Protein AF-A0A257NFR7-F1 (afdb_monomer_lite)

Sequence (140 aa):
MRSLSFSGVLPKMAERMMQGGRGGMGGMMHANALPVGSDYPIFTVRVTKKVSDSPKLPPQLSKIDWHPISATANPNKPVPIGISEGPMAMLLNGRPYAYNDIQDFERIKLNTIQLMEIFHAHGGGGGHGKESAPATGEHS

Radius of gyration: 25.45 Å; chains: 1; bounding bo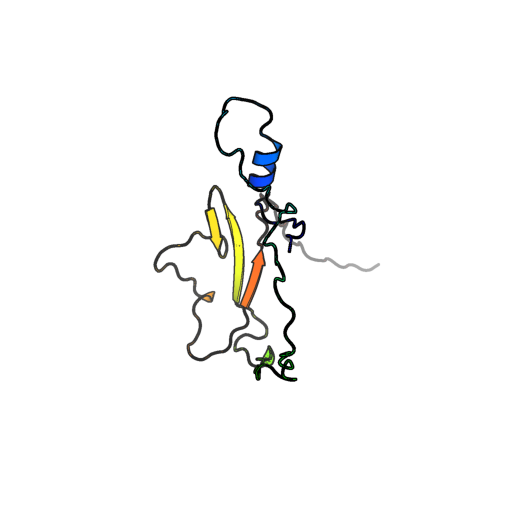x: 65×67×56 Å

Structure (mmCIF, N/CA/C/O backbone):
data_AF-A0A257NFR7-F1
#
_entry.id   AF-A0A257NFR7-F1
#
loop_
_atom_site.group_PDB
_atom_site.id
_atom_site.type_symbol
_atom_site.label_atom_id
_atom_site.label_alt_id
_atom_site.label_comp_id
_atom_site.label_asym_id
_atom_site.label_entity_id
_atom_site.label_seq_id
_atom_site.pdbx_PDB_ins_code
_atom_site.Cartn_x
_atom_site.Cartn_y
_atom_site.Cartn_z
_atom_site.occupancy
_atom_site.B_iso_or_equiv
_atom_site.auth_seq_id
_atom_site.auth_comp_id
_atom_site.auth_asym_id
_atom_site.auth_atom_id
_atom_site.pdbx_PDB_model_num
ATOM 1 N N . MET A 1 1 ? -2.597 9.563 24.289 1.00 87.19 1 MET A N 1
ATOM 2 C CA . MET A 1 1 ? -1.967 8.738 23.239 1.00 87.19 1 MET A CA 1
ATOM 3 C C . MET A 1 1 ? -0.750 9.476 22.712 1.00 87.19 1 MET A C 1
ATOM 5 O O . MET A 1 1 ? -0.816 10.694 22.568 1.00 87.19 1 MET A O 1
ATOM 9 N N . ARG A 1 2 ? 0.350 8.764 22.476 1.00 88.75 2 ARG A N 1
ATOM 10 C CA . ARG A 1 2 ? 1.613 9.316 21.971 1.00 88.75 2 ARG A CA 1
ATOM 11 C C . ARG A 1 2 ? 2.074 8.510 20.758 1.00 88.75 2 ARG A C 1
ATOM 13 O O . ARG A 1 2 ? 1.641 7.366 20.619 1.00 88.75 2 ARG A O 1
ATOM 20 N N . SER A 1 3 ? 2.876 9.112 19.887 1.00 85.06 3 SER A N 1
ATOM 21 C CA . SER A 1 3 ? 3.530 8.386 18.798 1.00 85.06 3 SER A CA 1
ATOM 22 C C . SER A 1 3 ? 4.574 7.413 19.355 1.00 85.06 3 SER A C 1
ATOM 24 O O . SER A 1 3 ? 5.005 7.521 20.501 1.00 85.06 3 SER A O 1
ATOM 26 N N . LEU A 1 4 ? 4.967 6.436 18.542 1.00 82.56 4 LEU A N 1
ATOM 27 C CA . LEU A 1 4 ? 6.148 5.619 18.804 1.00 82.56 4 LEU A CA 1
ATOM 28 C C . LEU A 1 4 ? 7.311 6.155 17.976 1.00 82.56 4 LEU A C 1
ATOM 30 O O . LEU A 1 4 ? 7.097 6.684 16.882 1.00 82.56 4 LEU A O 1
ATOM 34 N N . SER A 1 5 ? 8.532 5.981 18.479 1.00 78.00 5 SER A N 1
ATOM 35 C CA . SER A 1 5 ? 9.724 6.265 17.687 1.00 78.00 5 SER A CA 1
ATOM 36 C C . SER A 1 5 ? 9.748 5.374 16.444 1.00 78.00 5 SER A C 1
ATOM 38 O O . SER A 1 5 ? 9.508 4.169 16.541 1.00 78.00 5 SER A O 1
ATOM 40 N N . PHE A 1 6 ? 10.047 5.950 15.283 1.00 70.25 6 PHE A N 1
ATOM 41 C CA . PHE A 1 6 ? 10.070 5.232 14.009 1.00 70.25 6 PHE A CA 1
ATOM 42 C C . PHE A 1 6 ? 11.278 5.654 13.168 1.00 70.25 6 PHE A C 1
ATOM 44 O O . PHE A 1 6 ? 11.555 6.842 13.033 1.00 70.25 6 PHE A O 1
ATOM 51 N N . SER A 1 7 ? 11.994 4.687 12.594 1.00 66.88 7 SER A N 1
ATOM 52 C CA . SER A 1 7 ? 13.151 4.907 11.719 1.00 66.88 7 SER A CA 1
ATOM 53 C C . SER A 1 7 ? 12.849 4.454 10.285 1.00 66.88 7 SER A C 1
ATOM 55 O O . SER A 1 7 ? 12.103 3.501 10.078 1.00 66.88 7 SER A O 1
ATOM 57 N N . GLY A 1 8 ? 13.427 5.141 9.290 1.00 66.44 8 GLY A N 1
ATOM 58 C CA . GLY A 1 8 ? 13.269 4.802 7.864 1.00 66.44 8 GLY A CA 1
ATOM 59 C C . GLY A 1 8 ? 12.371 5.738 7.042 1.00 66.44 8 GLY A C 1
ATOM 60 O O . GLY A 1 8 ? 11.961 5.371 5.948 1.00 66.44 8 GLY A O 1
ATOM 61 N N . VAL A 1 9 ? 12.046 6.934 7.549 1.00 62.19 9 VAL A N 1
ATOM 62 C CA . VAL A 1 9 ? 11.181 7.914 6.851 1.00 62.19 9 VAL A CA 1
ATOM 63 C C . VAL A 1 9 ? 11.936 8.729 5.799 1.00 62.19 9 VAL A C 1
ATOM 65 O O . VAL A 1 9 ? 11.324 9.252 4.871 1.00 62.19 9 VAL A O 1
ATOM 68 N N . LEU A 1 10 ? 13.248 8.905 5.969 1.00 59.22 10 LEU A N 1
ATOM 69 C CA . LEU A 1 10 ? 14.017 9.828 5.149 1.00 59.22 10 LEU A CA 1
ATOM 70 C C . LEU A 1 10 ? 14.872 9.079 4.117 1.00 59.22 10 LEU A C 1
ATOM 72 O O . LEU A 1 10 ? 15.601 8.157 4.491 1.00 59.22 10 LEU A O 1
ATOM 76 N N . PRO A 1 11 ? 14.863 9.537 2.848 1.00 58.62 11 PRO A N 1
ATOM 77 C CA . PRO A 1 11 ? 15.965 9.328 1.920 1.00 58.62 11 PRO A CA 1
ATOM 78 C C . PRO A 1 11 ? 17.306 9.438 2.645 1.00 58.62 11 PRO A C 1
ATOM 80 O O . PRO A 1 11 ? 17.526 10.415 3.369 1.00 58.62 11 PRO A O 1
ATOM 83 N N . LYS A 1 12 ? 18.259 8.532 2.396 1.00 59.88 12 LYS A N 1
ATOM 84 C CA . LYS A 1 12 ? 19.628 8.661 2.950 1.00 59.88 12 LYS A CA 1
ATOM 85 C C . LYS A 1 12 ? 20.237 10.042 2.660 1.00 59.88 12 LYS A C 1
ATOM 87 O O . LYS A 1 12 ? 21.051 10.546 3.430 1.00 59.88 12 LYS A O 1
ATOM 92 N N . MET A 1 13 ? 19.833 10.673 1.554 1.00 56.66 13 MET A N 1
ATOM 93 C CA . MET A 1 13 ? 20.236 12.032 1.190 1.00 56.66 13 MET A CA 1
ATOM 94 C C . MET A 1 13 ? 19.680 13.097 2.153 1.00 56.66 13 MET A C 1
ATOM 96 O O . MET A 1 13 ? 20.421 13.992 2.560 1.00 56.66 13 MET A O 1
ATOM 100 N N . ALA A 1 14 ? 18.415 12.975 2.564 1.00 58.12 14 ALA A N 1
ATOM 101 C CA . ALA A 1 14 ? 17.785 13.864 3.537 1.00 58.12 14 ALA A CA 1
ATOM 102 C C . ALA A 1 14 ? 18.337 13.636 4.956 1.00 58.12 14 ALA A C 1
ATOM 104 O O . ALA A 1 14 ? 18.595 14.607 5.669 1.00 58.12 14 ALA A O 1
ATOM 105 N N . GLU A 1 15 ? 18.626 12.384 5.339 1.00 57.28 15 GLU A N 1
ATOM 106 C CA . GLU A 1 15 ? 19.334 12.080 6.594 1.00 57.28 15 GLU A CA 1
ATOM 107 C C . GLU A 1 15 ? 20.727 12.724 6.628 1.00 57.28 15 GLU A C 1
ATOM 109 O O . GLU A 1 15 ? 21.128 13.296 7.643 1.00 57.28 15 GLU A O 1
ATOM 114 N N . ARG A 1 16 ? 21.459 12.677 5.507 1.00 57.31 16 ARG A N 1
ATOM 115 C CA . ARG A 1 16 ? 22.809 13.246 5.401 1.00 57.31 16 ARG A CA 1
ATOM 116 C C . ARG A 1 16 ? 22.812 14.772 5.423 1.00 57.31 16 ARG A C 1
ATOM 118 O O . ARG A 1 16 ? 23.728 15.347 6.001 1.00 57.31 16 ARG A O 1
ATOM 125 N N . MET A 1 17 ? 21.809 15.434 4.843 1.00 57.12 17 MET A N 1
ATOM 126 C CA . MET A 1 17 ? 21.660 16.891 4.967 1.00 57.12 17 MET A CA 1
ATOM 127 C C . MET A 1 17 ? 21.287 17.311 6.394 1.00 57.12 17 MET A C 1
ATOM 129 O O . MET A 1 17 ? 21.867 18.264 6.909 1.00 57.12 17 MET A O 1
ATOM 133 N N . MET A 1 18 ? 20.395 16.570 7.063 1.00 57.16 18 MET A N 1
ATOM 134 C CA . MET A 1 18 ? 20.039 16.812 8.470 1.00 57.16 18 MET A CA 1
ATOM 135 C C . MET A 1 18 ? 21.234 16.614 9.419 1.00 57.16 18 MET A C 1
ATOM 137 O O . MET A 1 18 ? 21.412 17.392 10.352 1.00 57.16 18 MET A O 1
ATOM 141 N N . GLN A 1 19 ? 22.088 15.612 9.176 1.00 55.41 19 GLN A N 1
ATOM 142 C CA . GLN A 1 19 ? 23.293 15.364 9.985 1.00 55.41 19 GLN A CA 1
ATOM 143 C C . GLN A 1 19 ? 24.500 16.234 9.580 1.00 55.41 19 GLN A C 1
ATOM 145 O O . GLN A 1 19 ? 25.400 16.454 10.389 1.00 55.41 19 GLN A O 1
ATOM 150 N N . GLY A 1 20 ? 24.532 16.736 8.342 1.00 48.66 20 GLY A N 1
ATOM 151 C CA . GLY A 1 20 ? 25.639 17.513 7.774 1.00 48.66 20 GLY A CA 1
ATOM 152 C C . GLY A 1 20 ? 25.562 19.029 7.987 1.00 48.66 20 GLY A C 1
ATOM 153 O O . GLY A 1 20 ? 26.515 19.730 7.659 1.00 48.66 20 GLY A O 1
ATOM 154 N N . GLY A 1 21 ? 24.472 19.554 8.554 1.00 45.81 21 GLY A N 1
ATOM 155 C CA . GLY A 1 21 ? 24.214 20.991 8.732 1.00 45.81 21 GLY A CA 1
ATOM 156 C C . GLY A 1 21 ? 25.033 21.698 9.822 1.00 45.81 21 GLY A C 1
ATOM 157 O O . GLY A 1 21 ? 24.522 22.597 10.485 1.00 45.81 21 GLY A O 1
ATOM 158 N N . ARG A 1 22 ? 26.298 21.317 10.039 1.00 47.00 22 ARG A N 1
ATOM 159 C CA . ARG A 1 22 ? 27.177 21.919 11.060 1.00 47.00 22 ARG A CA 1
ATOM 160 C C . ARG A 1 22 ? 28.115 23.000 10.509 1.00 47.00 22 ARG A C 1
ATOM 162 O O . ARG A 1 22 ? 29.186 23.225 11.066 1.00 47.00 22 ARG A O 1
ATOM 169 N N . GLY A 1 23 ? 27.715 23.695 9.446 1.00 42.62 23 GLY A N 1
ATOM 170 C CA . GLY A 1 23 ? 28.490 24.813 8.915 1.00 42.62 23 GLY A CA 1
ATOM 171 C C . GLY A 1 23 ? 27.729 25.670 7.909 1.00 42.62 23 GLY A C 1
ATOM 172 O O . GLY A 1 23 ? 27.561 25.265 6.768 1.00 42.62 23 GLY A O 1
ATOM 173 N N . GLY A 1 24 ? 27.358 26.883 8.328 1.00 43.88 24 GLY A N 1
ATOM 174 C CA . GLY A 1 24 ? 27.168 28.018 7.420 1.00 43.88 24 GLY A CA 1
ATOM 175 C C . GLY A 1 24 ? 25.725 28.458 7.167 1.00 43.88 24 GLY A C 1
ATOM 176 O O . GLY A 1 24 ? 25.036 27.887 6.339 1.00 43.88 24 GLY A O 1
ATOM 177 N N . MET A 1 25 ? 25.346 29.557 7.830 1.00 47.19 25 MET A N 1
ATOM 178 C CA . MET A 1 25 ? 24.334 30.546 7.415 1.00 47.19 25 MET A CA 1
ATOM 179 C C . MET A 1 25 ? 22.921 30.048 7.064 1.00 47.19 25 MET A C 1
ATOM 181 O O . MET A 1 25 ? 22.611 29.735 5.922 1.00 47.19 25 MET A O 1
ATOM 185 N N . GLY A 1 26 ? 22.010 30.145 8.036 1.00 37.94 26 GLY A N 1
ATOM 186 C CA . GLY A 1 26 ? 20.574 30.008 7.784 1.00 37.94 26 GLY A CA 1
ATOM 187 C C . GLY A 1 26 ? 19.742 29.968 9.058 1.00 37.94 26 GLY A C 1
ATOM 188 O O . GLY A 1 26 ? 18.981 29.032 9.272 1.00 37.94 26 GLY A O 1
ATOM 189 N N . GLY A 1 27 ? 19.931 30.944 9.951 1.00 48.78 27 GLY A N 1
ATOM 190 C CA . GLY A 1 27 ? 19.023 31.119 11.080 1.00 48.78 27 GLY A CA 1
ATOM 191 C C . GLY A 1 27 ? 17.594 31.395 10.599 1.00 48.78 27 GLY A C 1
ATOM 192 O O . GLY A 1 27 ? 17.393 32.005 9.552 1.00 48.78 27 GLY A O 1
ATOM 193 N N . MET A 1 28 ? 16.623 31.017 11.433 1.00 43.91 28 MET A N 1
ATOM 194 C CA . MET A 1 28 ? 15.249 31.543 11.442 1.00 43.91 28 MET A CA 1
ATOM 195 C C . MET A 1 28 ? 14.131 30.816 10.672 1.00 43.91 28 MET A C 1
ATOM 197 O O . MET A 1 28 ? 13.117 31.446 10.385 1.00 43.91 28 MET A O 1
ATOM 201 N N . MET A 1 29 ? 14.203 29.503 10.425 1.00 44.19 29 MET A N 1
ATOM 202 C CA . MET A 1 29 ? 13.024 28.756 9.946 1.00 44.19 29 MET A CA 1
ATOM 203 C C . MET A 1 29 ? 12.803 27.455 10.734 1.00 44.19 29 MET A C 1
ATOM 205 O O . MET A 1 29 ? 13.593 26.524 10.658 1.00 44.19 29 MET A O 1
ATOM 209 N N . HIS A 1 30 ? 11.674 27.412 11.453 1.00 44.06 30 HIS A N 1
ATOM 210 C CA . HIS A 1 30 ? 11.033 26.239 12.071 1.00 44.06 30 HIS A CA 1
ATOM 211 C C . HIS A 1 30 ? 11.611 25.663 13.379 1.00 44.06 30 HIS A C 1
ATOM 213 O O . HIS A 1 30 ? 12.030 24.513 13.453 1.00 44.06 30 HIS A O 1
ATOM 219 N N . ALA A 1 31 ? 11.421 26.391 14.483 1.00 48.25 31 ALA A N 1
ATOM 220 C CA . ALA A 1 31 ? 11.503 25.844 15.848 1.00 48.25 31 ALA A CA 1
ATOM 221 C C . ALA A 1 31 ? 10.299 24.950 16.256 1.00 48.25 31 ALA A C 1
ATOM 223 O O . ALA A 1 31 ? 10.129 24.653 17.431 1.00 48.25 31 ALA A O 1
ATOM 224 N N . ASN A 1 32 ? 9.458 24.520 15.305 1.00 49.88 32 ASN A N 1
ATOM 225 C CA . ASN A 1 32 ? 8.303 23.639 15.543 1.00 49.88 32 ASN A CA 1
ATOM 226 C C . ASN A 1 32 ? 8.231 22.484 14.525 1.00 49.88 32 ASN A C 1
ATOM 228 O O . ASN A 1 32 ? 7.145 22.057 14.137 1.00 49.88 32 ASN A O 1
ATOM 232 N N . ALA A 1 33 ? 9.373 21.992 14.044 1.00 63.19 33 ALA A N 1
ATOM 233 C CA . ALA A 1 33 ? 9.400 20.730 13.316 1.00 63.19 33 ALA A CA 1
ATOM 234 C C . ALA A 1 33 ? 9.522 19.597 14.342 1.00 63.19 33 ALA A C 1
ATOM 236 O O . ALA A 1 33 ? 10.567 19.446 14.972 1.00 63.19 33 ALA A O 1
ATOM 237 N N . LEU A 1 34 ? 8.449 18.825 14.543 1.00 67.06 34 LEU A N 1
ATOM 238 C CA . LEU A 1 34 ? 8.546 17.543 15.242 1.00 67.06 34 LEU A CA 1
ATOM 239 C C . LEU A 1 34 ? 9.635 16.723 14.536 1.00 67.06 34 LEU A C 1
ATOM 241 O O . LEU A 1 34 ? 9.505 16.508 13.326 1.00 67.06 34 LEU A O 1
ATOM 245 N N . PRO A 1 35 ? 10.716 16.318 15.229 1.00 68.38 35 PRO A N 1
ATOM 246 C CA . PRO A 1 35 ? 11.763 15.544 14.589 1.00 68.38 35 PRO A CA 1
ATOM 247 C C . PRO A 1 35 ? 11.154 14.293 13.960 1.00 68.38 35 PRO A C 1
ATOM 249 O O . PRO A 1 35 ? 10.360 13.582 14.580 1.00 68.38 35 PRO A O 1
ATOM 252 N N . VAL A 1 36 ? 11.493 14.048 12.698 1.00 67.81 36 VAL A N 1
ATOM 253 C CA . VAL A 1 36 ? 10.979 12.893 11.966 1.00 67.81 36 VAL A CA 1
ATOM 254 C C . VAL A 1 36 ? 11.324 11.626 12.751 1.00 67.81 36 VAL A C 1
ATOM 256 O O . VAL A 1 36 ? 12.488 11.387 13.062 1.00 67.81 36 VAL A O 1
ATOM 259 N N . GLY A 1 37 ? 10.303 10.841 13.100 1.00 71.62 37 GLY A N 1
ATOM 260 C CA . GLY A 1 37 ? 10.481 9.609 13.865 1.00 71.62 37 GLY A CA 1
ATOM 261 C C . GLY A 1 37 ? 10.558 9.759 15.387 1.00 71.62 37 GLY A C 1
ATOM 262 O O . GLY A 1 37 ? 10.855 8.767 16.048 1.00 71.62 37 GLY A O 1
ATOM 263 N N . SER A 1 38 ? 10.307 10.939 15.968 1.00 77.31 38 SER A N 1
ATOM 264 C CA . SER A 1 38 ? 10.318 11.116 17.429 1.00 77.31 38 SER A CA 1
ATOM 265 C C . SER A 1 38 ? 8.998 10.740 18.114 1.00 77.31 38 SER A C 1
ATOM 267 O O . SER A 1 38 ? 7.929 10.715 17.500 1.00 77.31 38 SER A O 1
ATOM 269 N N . ASP A 1 39 ? 9.065 10.520 19.430 1.00 83.62 39 ASP A N 1
ATOM 270 C CA . ASP A 1 39 ? 7.894 10.475 20.313 1.00 83.62 39 ASP A CA 1
ATOM 271 C C . ASP A 1 39 ? 7.309 11.887 20.510 1.00 83.62 39 ASP A C 1
ATOM 273 O O . ASP A 1 39 ? 8.024 12.840 20.827 1.00 83.62 39 ASP A O 1
ATOM 277 N N . TYR A 1 40 ? 6.000 12.027 20.328 1.00 85.44 40 TYR A N 1
ATOM 278 C CA . TYR A 1 40 ? 5.245 13.256 20.543 1.00 85.44 40 TYR A CA 1
ATOM 279 C C . TYR A 1 40 ? 3.780 12.949 20.900 1.00 85.44 40 TYR A C 1
ATOM 281 O O . TYR A 1 40 ? 3.236 11.902 20.535 1.00 85.44 40 TYR A O 1
ATOM 289 N N . PRO A 1 41 ? 3.098 13.830 21.657 1.00 87.69 41 PRO A N 1
ATOM 290 C CA . PRO A 1 41 ? 1.694 13.624 22.000 1.00 87.69 41 PRO A CA 1
ATOM 291 C C . PRO A 1 41 ? 0.803 13.688 20.750 1.00 87.69 41 PRO A C 1
ATOM 293 O O . PRO A 1 41 ? 0.903 14.629 19.971 1.00 87.69 41 PRO A O 1
ATOM 296 N N . ILE A 1 42 ? -0.104 12.716 20.596 1.00 89.19 42 ILE A N 1
ATOM 297 C CA . ILE A 1 42 ? -1.115 12.706 19.523 1.00 89.19 42 ILE A CA 1
ATOM 298 C C . ILE A 1 42 ? -2.400 13.366 20.030 1.00 89.19 42 ILE A C 1
ATOM 300 O O . ILE A 1 42 ? -2.888 14.327 19.450 1.00 89.19 42 ILE A O 1
ATOM 304 N N . PHE A 1 43 ? -2.944 12.870 21.147 1.00 91.81 43 PHE A N 1
ATOM 305 C CA . PHE A 1 43 ? -4.103 13.476 21.807 1.00 91.81 43 PHE A CA 1
ATOM 306 C C . PHE A 1 43 ? -4.216 13.065 23.276 1.00 91.81 43 PHE A C 1
ATOM 308 O O . PHE A 1 43 ? -3.666 12.043 23.709 1.00 91.81 43 PHE A O 1
ATOM 315 N N . THR A 1 44 ? -4.997 13.839 24.030 1.00 93.62 44 THR A N 1
ATOM 316 C CA . THR A 1 44 ? -5.336 13.580 25.434 1.00 93.62 44 THR A CA 1
ATOM 317 C C . THR A 1 44 ? -6.828 13.306 25.558 1.00 93.62 44 THR A C 1
ATOM 319 O O . THR A 1 44 ? -7.641 14.069 25.046 1.00 93.62 44 THR A O 1
ATOM 322 N N . VAL A 1 45 ? -7.192 12.243 26.277 1.00 93.62 45 VAL A N 1
ATOM 323 C CA . VAL A 1 45 ? -8.588 11.965 26.641 1.00 93.62 45 VAL A CA 1
ATOM 324 C C . VAL A 1 45 ? -8.827 12.464 28.055 1.00 93.62 45 VAL A C 1
ATOM 326 O O . VAL A 1 45 ? -8.096 12.095 28.971 1.00 93.62 45 VAL A O 1
ATOM 329 N N . ARG A 1 46 ? -9.864 13.283 28.238 1.00 94.88 46 ARG A N 1
ATOM 330 C CA . ARG A 1 46 ? -10.378 13.654 29.559 1.00 94.88 46 ARG A CA 1
ATOM 331 C C . ARG A 1 46 ? -11.708 12.948 29.775 1.00 94.88 46 ARG A C 1
ATOM 333 O O . ARG A 1 46 ? -12.685 13.255 29.100 1.00 94.88 46 ARG A O 1
ATOM 340 N N . VAL A 1 47 ? -11.744 12.004 30.708 1.00 90.69 47 VAL A N 1
ATOM 341 C CA . VAL A 1 47 ? -12.983 11.319 31.092 1.00 90.69 47 VAL A CA 1
ATOM 342 C C . VAL A 1 47 ? -13.705 12.189 32.117 1.00 90.69 47 VAL A C 1
ATOM 344 O O . VAL A 1 47 ? -13.224 12.360 33.232 1.00 90.69 47 VAL A O 1
ATOM 347 N N . THR A 1 48 ? -14.837 12.777 31.731 1.00 93.75 48 THR A N 1
ATOM 348 C CA . THR A 1 48 ? -15.584 13.745 32.558 1.00 93.75 48 THR A CA 1
ATOM 349 C C . THR A 1 48 ? -16.776 13.134 33.290 1.00 93.75 48 THR A C 1
ATOM 351 O O . THR A 1 48 ? -17.291 13.733 34.231 1.00 93.75 48 THR A O 1
ATOM 354 N N . LYS A 1 49 ? -17.234 11.947 32.874 1.00 92.00 49 LYS A N 1
ATOM 355 C CA . LYS A 1 49 ? -18.396 11.267 33.452 1.00 92.00 49 LYS A CA 1
ATOM 356 C C . LYS A 1 49 ? -18.297 9.757 33.251 1.00 92.00 49 LYS A C 1
ATOM 358 O O . LYS A 1 49 ? -17.906 9.298 32.181 1.00 92.00 49 LYS A O 1
ATOM 363 N N . LYS A 1 50 ? -18.699 8.989 34.267 1.00 87.56 50 LYS A N 1
ATOM 364 C CA . LYS A 1 50 ? -18.907 7.540 34.161 1.00 87.56 50 LYS A CA 1
ATOM 365 C C . LYS A 1 50 ? -20.307 7.269 33.608 1.00 87.56 50 LYS A C 1
ATOM 367 O O . LYS A 1 50 ? -21.282 7.816 34.119 1.00 87.56 50 LYS A O 1
ATOM 372 N N . VAL A 1 51 ? -20.403 6.418 32.594 1.00 88.75 51 VAL A N 1
ATOM 373 C CA . VAL A 1 51 ? -21.672 5.940 32.026 1.00 88.75 51 VAL A CA 1
ATOM 374 C C . VAL A 1 51 ? -21.714 4.412 32.089 1.00 88.75 51 VAL A C 1
ATOM 376 O O . VAL A 1 51 ? -20.666 3.772 32.152 1.00 88.75 51 VAL A O 1
ATOM 379 N N . SER A 1 52 ? -22.913 3.834 32.159 1.00 86.75 52 SER A N 1
ATOM 380 C CA . SER A 1 52 ? -23.122 2.379 32.241 1.00 86.75 52 SER A CA 1
ATOM 381 C C . SER A 1 52 ? -23.273 1.709 30.878 1.00 86.75 52 SER A C 1
ATOM 383 O O . SER A 1 52 ? -23.277 0.484 30.804 1.00 86.75 52 SER A O 1
ATOM 385 N N . ASP A 1 53 ? -23.430 2.500 29.818 1.00 82.56 53 ASP A N 1
ATOM 386 C CA . ASP A 1 53 ? -23.518 1.988 28.460 1.00 82.56 53 ASP A CA 1
ATOM 387 C C . ASP A 1 53 ? -22.130 1.529 27.999 1.00 82.56 53 ASP A C 1
ATOM 389 O O . ASP A 1 53 ? -21.170 2.301 27.993 1.00 82.56 53 ASP A O 1
ATOM 393 N N . SER A 1 54 ? -22.022 0.241 27.689 1.00 83.31 54 SER A N 1
ATOM 394 C CA . SER A 1 54 ? -20.806 -0.395 27.193 1.00 83.31 54 SER A CA 1
ATOM 395 C C . SER A 1 54 ? -21.216 -1.324 26.054 1.00 83.31 54 SER A C 1
ATOM 397 O O . SER A 1 54 ? -21.469 -2.516 26.286 1.00 83.31 54 SER A O 1
ATOM 399 N N . PRO A 1 55 ? -21.381 -0.783 24.833 1.00 88.38 55 PRO A N 1
ATOM 400 C CA . PRO A 1 55 ? -21.752 -1.590 23.686 1.00 88.38 55 PRO A CA 1
ATOM 401 C C . PRO A 1 55 ? -20.689 -2.666 23.474 1.00 88.38 55 PRO A C 1
ATOM 403 O O . PRO A 1 55 ? -19.490 -2.391 23.400 1.00 88.38 55 PRO A O 1
ATOM 406 N N . LYS A 1 56 ? -21.133 -3.922 23.407 1.00 92.31 56 LYS A N 1
ATOM 407 C CA . LYS A 1 56 ? -20.234 -5.048 23.160 1.00 92.31 56 LYS A CA 1
ATOM 408 C C . LYS A 1 56 ? -19.725 -4.970 21.725 1.00 92.31 56 LYS A C 1
ATOM 410 O O . LYS A 1 56 ? -20.519 -4.815 20.799 1.00 92.31 56 LYS A O 1
ATOM 415 N N . LEU A 1 57 ? -18.414 -5.126 21.547 1.00 94.12 57 LEU A N 1
ATOM 416 C CA . LEU A 1 57 ? -17.841 -5.311 20.218 1.00 94.12 57 LEU A CA 1
ATOM 417 C C . LEU A 1 57 ? -18.424 -6.590 19.603 1.00 94.12 57 LEU A C 1
ATOM 419 O O . LEU A 1 57 ? -18.434 -7.629 20.274 1.00 94.12 57 LEU A O 1
ATOM 423 N N . PRO A 1 58 ? -18.929 -6.535 18.360 1.00 95.25 58 PRO A N 1
ATOM 424 C CA . PRO A 1 58 ? -19.429 -7.726 17.701 1.00 95.25 58 PRO A CA 1
ATOM 425 C C . PRO A 1 58 ? -18.270 -8.709 17.472 1.00 95.25 58 PRO A C 1
ATOM 427 O O . PRO A 1 58 ? -17.134 -8.286 17.248 1.00 95.25 58 PRO A O 1
ATOM 430 N N . PRO A 1 59 ? -18.541 -10.024 17.480 1.00 94.94 59 PRO A N 1
ATOM 431 C CA . PRO A 1 59 ? -17.511 -11.035 17.239 1.00 94.94 59 PRO A CA 1
ATOM 432 C C . PRO A 1 59 ? -16.955 -10.991 15.805 1.00 94.94 59 PRO A C 1
ATOM 434 O O . PRO A 1 59 ? -15.883 -11.530 15.548 1.00 94.94 59 PRO A O 1
ATOM 437 N N . GLN A 1 60 ? -17.667 -10.349 14.874 1.00 96.19 60 GLN A N 1
ATOM 438 C CA . GLN A 1 60 ? -17.262 -10.169 13.485 1.00 96.19 60 GLN A CA 1
ATOM 439 C C . GLN A 1 60 ? -17.639 -8.760 13.013 1.00 96.19 60 GLN A C 1
ATOM 441 O O . GLN A 1 60 ? -18.790 -8.349 13.149 1.00 96.19 60 GLN A O 1
ATOM 446 N N . LEU A 1 61 ? -16.672 -8.028 12.448 1.00 95.81 61 LEU A N 1
ATOM 447 C CA . LEU A 1 61 ? -16.887 -6.678 11.906 1.00 95.81 61 LEU A CA 1
ATOM 448 C C . LEU A 1 61 ? -17.420 -6.709 10.467 1.00 95.81 61 LEU A C 1
ATOM 450 O O . LEU A 1 61 ? -18.289 -5.922 10.106 1.00 95.81 61 LEU A O 1
ATOM 454 N N . SER A 1 62 ? -16.887 -7.611 9.644 1.00 95.69 62 SER A N 1
ATOM 455 C CA . SER A 1 62 ? -17.258 -7.783 8.239 1.00 95.69 62 SER A CA 1
ATOM 456 C C . SER A 1 62 ? -16.806 -9.154 7.722 1.00 95.69 62 SER A C 1
ATOM 458 O O . SER A 1 62 ? -16.117 -9.908 8.417 1.00 95.69 62 SER A O 1
ATOM 460 N N . LYS A 1 63 ? -17.208 -9.501 6.497 1.00 96.44 63 LYS A N 1
ATOM 461 C CA . LYS A 1 63 ? -16.625 -10.609 5.731 1.00 96.44 63 LYS A CA 1
ATOM 462 C C . LYS A 1 63 ? -15.561 -10.035 4.792 1.00 96.44 63 LYS A C 1
ATOM 464 O O . LYS A 1 63 ? -15.843 -9.069 4.089 1.00 96.44 63 LYS A O 1
ATOM 469 N N . ILE A 1 64 ? -14.365 -10.623 4.785 1.00 95.75 64 ILE A N 1
ATOM 470 C CA . ILE A 1 64 ? -13.283 -10.272 3.856 1.00 95.75 64 ILE A CA 1
ATOM 471 C C . ILE A 1 64 ? -13.074 -11.458 2.919 1.00 95.75 64 ILE A C 1
ATOM 473 O O . ILE A 1 64 ? -12.752 -12.556 3.376 1.00 95.75 64 ILE A O 1
ATOM 477 N N . ASP A 1 65 ? -13.258 -11.232 1.621 1.00 93.12 65 ASP A N 1
ATOM 478 C CA . ASP A 1 65 ? -13.000 -12.229 0.586 1.00 93.12 65 ASP A CA 1
ATOM 479 C C . ASP A 1 65 ? -11.558 -12.076 0.086 1.00 93.12 65 ASP A C 1
ATOM 481 O O . ASP A 1 65 ? -11.247 -11.225 -0.745 1.00 93.12 65 ASP A O 1
ATOM 485 N N . TRP A 1 66 ? -10.654 -12.883 0.640 1.00 94.25 66 TRP A N 1
ATOM 486 C CA . TRP A 1 66 ? -9.247 -12.886 0.248 1.00 94.25 66 TRP A CA 1
ATOM 487 C C . TRP A 1 66 ? -9.054 -13.550 -1.117 1.00 94.25 66 TRP A C 1
ATOM 489 O O . TRP A 1 66 ? -9.560 -14.645 -1.365 1.00 94.25 66 TRP A O 1
ATOM 499 N N . HIS A 1 67 ? -8.265 -12.921 -1.986 1.00 94.75 67 HIS A N 1
ATOM 500 C CA . HIS A 1 67 ? -7.876 -13.504 -3.266 1.00 94.75 67 HIS A CA 1
ATOM 501 C C . HIS A 1 67 ? -6.547 -14.262 -3.122 1.00 94.75 67 HIS A C 1
ATOM 503 O O . HIS A 1 67 ? -5.540 -13.643 -2.771 1.00 94.75 67 HIS A O 1
ATOM 509 N N . PRO A 1 68 ? -6.505 -15.585 -3.374 1.00 95.38 68 PRO A N 1
ATOM 510 C CA . PRO A 1 68 ? -5.256 -16.334 -3.326 1.00 95.38 68 PRO A CA 1
ATOM 511 C C . PRO A 1 68 ? -4.372 -15.983 -4.528 1.00 95.38 68 PRO A C 1
ATOM 513 O O . PRO A 1 68 ? -4.871 -15.628 -5.596 1.00 95.38 68 PRO A O 1
ATOM 516 N N . ILE A 1 69 ? -3.055 -16.164 -4.391 1.00 96.12 69 ILE A N 1
ATOM 517 C CA . ILE A 1 69 ? -2.093 -15.930 -5.485 1.00 96.12 69 ILE A CA 1
ATOM 518 C C . ILE A 1 69 ? -2.467 -16.737 -6.736 1.00 96.12 69 ILE A C 1
ATOM 520 O O . ILE A 1 69 ? -2.384 -16.223 -7.848 1.00 96.12 69 ILE A O 1
ATOM 524 N N . SER A 1 70 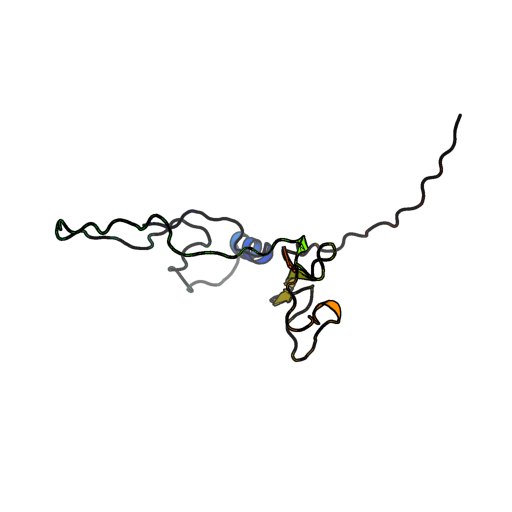? -2.958 -17.966 -6.568 1.00 95.31 70 SER A N 1
ATOM 525 C CA . SER A 1 70 ? -3.403 -18.829 -7.669 1.00 95.31 70 SER A CA 1
ATOM 526 C C . SER A 1 70 ? -4.585 -18.277 -8.477 1.00 95.31 70 SER A C 1
ATOM 528 O O . SER A 1 70 ? -4.793 -18.727 -9.599 1.00 95.31 70 SER A O 1
ATOM 530 N N . ALA A 1 71 ? -5.347 -17.317 -7.942 1.00 95.81 71 ALA A N 1
ATOM 531 C CA . ALA A 1 71 ? -6.439 -16.650 -8.655 1.00 95.81 71 ALA A CA 1
ATOM 532 C C . ALA A 1 71 ? -5.970 -15.437 -9.478 1.00 95.81 71 ALA A C 1
ATOM 534 O O . ALA A 1 71 ? -6.759 -14.852 -10.220 1.00 95.81 71 ALA A O 1
ATOM 535 N N . THR A 1 72 ? -4.705 -15.034 -9.340 1.00 97.00 72 THR A N 1
ATOM 536 C CA . THR A 1 72 ? -4.132 -13.934 -10.121 1.00 97.00 72 THR A CA 1
ATOM 537 C C . THR A 1 72 ? -3.855 -14.392 -11.555 1.00 97.00 72 THR A C 1
ATOM 539 O O . THR A 1 72 ? -3.573 -15.561 -11.810 1.00 97.00 72 THR A O 1
ATOM 542 N N . ALA A 1 73 ? -3.910 -13.475 -12.518 1.00 96.56 73 ALA A N 1
ATOM 543 C CA . ALA A 1 73 ? -3.592 -13.764 -13.917 1.00 96.56 73 ALA A CA 1
ATOM 544 C C . ALA A 1 73 ? -2.078 -13.920 -14.170 1.00 96.56 73 ALA A C 1
ATOM 546 O O . ALA A 1 73 ? -1.668 -14.341 -15.251 1.00 96.56 73 ALA A O 1
ATOM 547 N N . ASN A 1 74 ? -1.248 -13.563 -13.190 1.00 95.62 74 ASN A N 1
ATOM 548 C CA . ASN A 1 74 ? 0.207 -13.518 -13.269 1.00 95.62 74 ASN A CA 1
ATOM 549 C C . ASN A 1 74 ? 0.880 -14.096 -11.997 1.00 95.62 74 ASN A C 1
ATOM 551 O O . ASN A 1 74 ? 1.769 -13.459 -11.429 1.00 95.62 74 ASN A O 1
ATOM 555 N N . PRO A 1 75 ? 0.525 -15.322 -11.558 1.00 96.00 75 PRO A N 1
ATOM 556 C CA . PRO A 1 75 ? 0.899 -15.848 -10.238 1.00 96.00 75 PRO A CA 1
ATOM 557 C C . PRO A 1 75 ? 2.409 -16.005 -10.041 1.00 96.00 75 PRO A C 1
ATOM 559 O O . PRO A 1 75 ? 2.898 -15.923 -8.921 1.00 96.00 75 PRO A O 1
ATOM 562 N N . ASN A 1 76 ? 3.147 -16.199 -11.137 1.00 96.25 76 ASN A N 1
ATOM 563 C CA . ASN A 1 76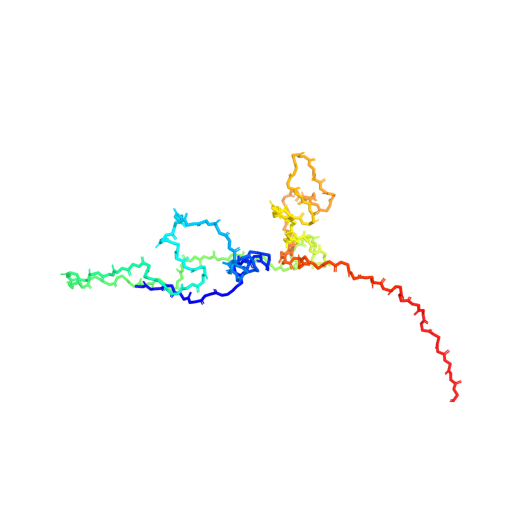 ? 4.597 -16.399 -11.133 1.00 96.25 76 ASN A CA 1
ATOM 564 C C . ASN A 1 76 ? 5.366 -15.191 -11.689 1.00 96.25 76 ASN A C 1
ATOM 566 O O . ASN A 1 76 ? 6.581 -15.257 -11.850 1.00 96.25 76 ASN A O 1
ATOM 570 N N . LYS A 1 77 ? 4.663 -14.114 -12.059 1.00 95.25 77 LYS A N 1
ATOM 571 C CA . LYS A 1 77 ? 5.266 -12.921 -12.661 1.00 95.25 77 LYS A CA 1
ATOM 572 C C . LYS A 1 77 ? 4.561 -11.659 -12.153 1.00 95.25 77 LYS A C 1
ATOM 574 O O . LYS A 1 77 ? 3.777 -11.068 -12.903 1.00 95.25 77 LYS A O 1
ATOM 579 N N . PRO A 1 78 ? 4.806 -11.265 -10.891 1.00 95.69 78 PRO A N 1
ATOM 580 C CA . PRO A 1 78 ? 4.267 -10.032 -10.335 1.00 95.69 78 PRO A CA 1
ATOM 581 C C . PRO A 1 78 ? 4.573 -8.825 -11.223 1.00 95.69 78 PRO A C 1
ATOM 583 O O . PRO A 1 78 ? 5.621 -8.767 -11.867 1.00 95.69 78 PRO A O 1
ATOM 586 N N . VAL A 1 79 ? 3.669 -7.849 -11.240 1.00 96.50 79 VAL A N 1
ATOM 587 C CA . VAL A 1 79 ? 3.944 -6.537 -11.836 1.00 96.50 79 VAL A CA 1
ATOM 588 C C . VAL A 1 79 ? 4.807 -5.752 -10.845 1.00 96.50 79 VAL A C 1
ATOM 590 O O . VAL A 1 79 ? 4.335 -5.494 -9.733 1.00 96.50 79 VAL A O 1
ATOM 593 N N . PRO A 1 80 ? 6.054 -5.392 -11.193 1.00 94.50 80 PRO A N 1
ATOM 594 C CA . PRO A 1 80 ? 6.935 -4.693 -10.273 1.00 94.50 80 PRO A CA 1
ATOM 595 C C . PRO A 1 80 ? 6.575 -3.206 -10.181 1.00 94.50 80 PRO A C 1
ATOM 597 O O . PRO A 1 80 ? 6.331 -2.532 -11.184 1.00 94.50 80 PRO A O 1
ATOM 600 N N . ILE A 1 81 ? 6.597 -2.688 -8.958 1.00 93.69 81 ILE A N 1
ATOM 601 C CA . ILE A 1 81 ? 6.508 -1.268 -8.630 1.00 93.69 81 ILE A CA 1
ATOM 602 C C . ILE A 1 81 ? 7.688 -0.955 -7.707 1.00 93.69 81 ILE A C 1
ATOM 604 O O . ILE A 1 81 ? 7.594 -1.006 -6.479 1.00 93.69 81 ILE A O 1
ATOM 608 N N . GLY A 1 82 ? 8.830 -0.668 -8.327 1.00 92.94 82 GLY A N 1
ATOM 609 C CA . GLY A 1 82 ? 10.040 -0.240 -7.638 1.00 92.94 82 GLY A CA 1
ATOM 610 C C . GLY A 1 82 ? 9.967 1.244 -7.301 1.00 92.94 82 GLY A C 1
ATOM 611 O O . GLY A 1 82 ? 9.932 2.080 -8.199 1.00 92.94 82 GLY A O 1
ATOM 612 N N . ILE A 1 83 ? 9.969 1.586 -6.019 1.00 91.38 83 ILE A N 1
ATOM 613 C CA . ILE A 1 83 ? 10.012 2.969 -5.538 1.00 91.38 83 ILE A CA 1
ATOM 614 C C . ILE A 1 83 ? 11.477 3.345 -5.322 1.00 91.38 83 ILE A C 1
ATOM 616 O O . ILE A 1 83 ? 12.139 2.736 -4.482 1.00 91.38 83 ILE A O 1
ATOM 620 N N . SER A 1 84 ? 11.984 4.331 -6.057 1.00 89.25 84 SER A N 1
ATOM 621 C CA . SER A 1 84 ? 13.352 4.840 -5.907 1.00 89.25 84 SER A CA 1
ATOM 622 C C . SER A 1 84 ? 13.397 6.363 -5.839 1.00 89.25 84 SER A C 1
ATOM 624 O O . SER A 1 84 ? 12.389 7.054 -5.985 1.00 89.25 84 SER A O 1
ATOM 626 N N . GLU A 1 85 ? 14.586 6.895 -5.579 1.00 85.50 85 GLU A N 1
ATOM 627 C CA . GLU A 1 85 ? 14.828 8.323 -5.403 1.00 85.50 85 GLU A CA 1
ATOM 628 C C . GLU A 1 85 ? 15.921 8.779 -6.372 1.00 85.50 85 GLU A C 1
ATOM 630 O O . GLU A 1 85 ? 16.987 8.167 -6.466 1.00 85.50 85 GLU A O 1
ATOM 635 N N . GLY A 1 86 ? 15.647 9.864 -7.092 1.00 80.12 86 GLY A N 1
ATOM 636 C CA . GLY A 1 86 ? 16.613 10.624 -7.877 1.00 80.12 86 GLY A CA 1
ATOM 637 C C . GLY A 1 86 ? 16.789 12.036 -7.308 1.00 80.12 86 GLY A C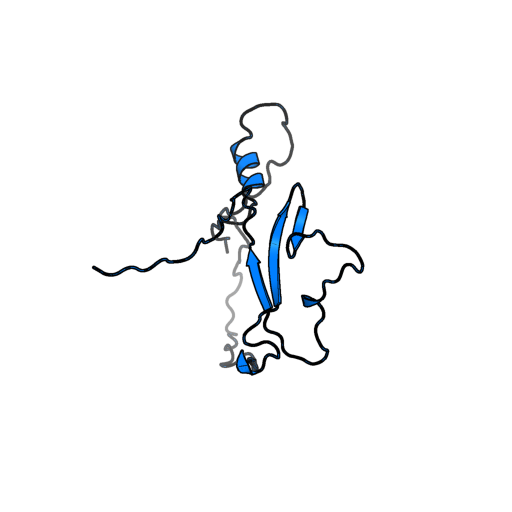 1
ATOM 638 O O . GLY A 1 86 ? 16.121 12.400 -6.336 1.00 80.12 86 GLY A O 1
ATOM 639 N N . PRO A 1 87 ? 17.669 12.866 -7.897 1.00 82.00 87 PRO A N 1
ATOM 640 C CA . PRO A 1 87 ? 17.842 14.253 -7.477 1.00 82.00 87 PRO A CA 1
ATOM 641 C C . PRO A 1 87 ? 16.497 14.993 -7.443 1.00 82.00 87 PRO A C 1
ATOM 643 O O . PRO A 1 87 ? 15.907 15.259 -8.486 1.00 82.00 87 PRO A O 1
ATOM 646 N N . MET A 1 88 ? 16.011 15.302 -6.235 1.00 80.25 88 MET A N 1
ATOM 647 C CA . MET A 1 88 ? 14.733 15.988 -5.990 1.00 80.25 88 MET A CA 1
ATOM 648 C C . MET A 1 88 ? 13.490 15.298 -6.588 1.00 80.25 88 MET A C 1
ATOM 650 O O . MET A 1 88 ? 12.479 15.958 -6.819 1.00 80.25 88 MET A O 1
ATOM 654 N N . ALA A 1 89 ? 13.535 13.986 -6.833 1.00 81.69 89 ALA A N 1
ATOM 655 C CA . ALA A 1 89 ? 12.431 13.260 -7.457 1.00 81.69 89 ALA A CA 1
ATOM 656 C C . ALA A 1 89 ? 12.203 11.892 -6.805 1.00 81.69 89 ALA A C 1
ATOM 658 O O . ALA A 1 89 ? 13.142 11.120 -6.621 1.00 81.69 89 ALA A O 1
ATOM 659 N N . MET A 1 90 ? 10.942 11.570 -6.515 1.00 86.88 90 MET A N 1
ATOM 660 C CA . MET A 1 90 ? 10.510 10.191 -6.287 1.00 86.88 90 MET A CA 1
ATOM 661 C C . MET A 1 90 ? 10.228 9.550 -7.646 1.00 86.88 90 MET A C 1
ATOM 663 O O . MET A 1 90 ? 9.561 10.148 -8.492 1.00 86.88 90 MET A O 1
ATOM 667 N N . LEU A 1 91 ? 10.744 8.347 -7.852 1.00 91.31 91 LEU A N 1
ATOM 668 C CA . LEU A 1 91 ? 10.675 7.618 -9.109 1.00 91.31 91 LEU A CA 1
ATOM 669 C C . LEU A 1 91 ? 9.902 6.315 -8.905 1.00 91.31 91 LEU A C 1
ATOM 671 O O . LEU A 1 91 ? 10.055 5.645 -7.882 1.00 91.31 91 LEU A O 1
ATOM 675 N N . LEU A 1 92 ? 9.110 5.937 -9.906 1.00 91.69 92 LEU A N 1
ATOM 676 C CA . LEU A 1 92 ? 8.494 4.617 -10.003 1.00 91.69 92 LEU A CA 1
ATOM 677 C C . LEU A 1 92 ? 9.156 3.871 -11.152 1.00 91.69 92 LEU A C 1
ATOM 679 O O . LEU A 1 92 ? 9.289 4.401 -12.253 1.00 91.69 92 LEU A O 1
ATOM 683 N N . ASN A 1 93 ? 9.638 2.662 -10.878 1.00 92.00 93 ASN A N 1
ATOM 684 C CA . ASN A 1 93 ? 10.401 1.852 -11.823 1.00 92.00 93 ASN A CA 1
ATOM 685 C C . ASN A 1 93 ? 11.573 2.636 -12.460 1.00 92.00 93 ASN A C 1
ATOM 687 O O . ASN A 1 93 ? 11.895 2.465 -13.633 1.00 92.00 93 ASN A O 1
ATOM 691 N N . GLY A 1 94 ? 12.202 3.527 -11.679 1.00 90.56 94 GLY A N 1
ATOM 692 C CA . GLY A 1 94 ? 13.327 4.366 -12.112 1.00 90.56 94 GLY A CA 1
ATOM 693 C C . GLY A 1 94 ? 12.956 5.575 -12.978 1.00 90.56 94 GLY A C 1
ATOM 694 O O . GLY A 1 94 ? 13.856 6.251 -13.473 1.00 90.56 94 GLY A O 1
ATOM 695 N N . ARG A 1 95 ? 11.665 5.875 -13.161 1.00 91.12 95 ARG A N 1
ATOM 696 C CA . ARG A 1 95 ? 11.183 6.973 -14.008 1.00 91.12 95 ARG A CA 1
ATOM 697 C C . ARG A 1 95 ? 10.362 7.987 -13.204 1.00 91.12 95 ARG A C 1
ATOM 699 O O . ARG A 1 95 ? 9.642 7.594 -12.283 1.00 91.12 95 ARG A O 1
ATOM 706 N N . PRO A 1 96 ? 10.446 9.290 -13.527 1.00 90.00 96 PRO A N 1
ATOM 707 C CA . PRO A 1 96 ? 9.485 10.262 -13.026 1.00 90.00 96 PRO A CA 1
ATOM 708 C C . PRO A 1 96 ? 8.123 10.030 -13.689 1.00 90.00 96 PRO A C 1
ATOM 710 O O . PRO A 1 96 ? 8.037 9.464 -14.778 1.00 90.00 96 PRO A O 1
ATOM 713 N N . TYR A 1 97 ? 7.057 10.512 -13.055 1.00 88.69 97 TYR A N 1
ATOM 714 C CA . TYR A 1 97 ? 5.743 10.532 -13.690 1.00 88.69 97 TYR A CA 1
ATOM 715 C C . TYR A 1 97 ? 5.774 11.366 -14.980 1.00 88.69 97 TYR A C 1
ATOM 717 O O . TYR A 1 97 ? 6.236 12.509 -14.975 1.00 88.69 97 TYR A O 1
ATOM 725 N N . ALA A 1 98 ? 5.220 10.816 -16.059 1.00 89.50 98 ALA A N 1
ATOM 726 C CA . ALA A 1 98 ? 4.975 11.522 -17.307 1.00 89.50 98 ALA A CA 1
ATOM 727 C C . ALA A 1 98 ? 3.597 11.142 -17.861 1.00 89.50 98 ALA A C 1
ATOM 729 O O . ALA A 1 98 ? 3.145 10.000 -17.766 1.00 89.50 98 ALA A O 1
ATOM 730 N N . TYR A 1 99 ? 2.904 12.126 -18.430 1.00 93.19 99 TYR A N 1
ATOM 731 C CA . TYR A 1 99 ? 1.571 11.918 -18.983 1.00 93.19 99 TYR A CA 1
ATOM 732 C C . TYR A 1 99 ? 1.631 10.973 -20.193 1.00 93.19 99 TYR A C 1
ATOM 734 O O . TYR A 1 99 ? 2.417 11.200 -21.109 1.00 93.19 99 TYR A O 1
ATOM 742 N N . ASN A 1 100 ? 0.790 9.933 -20.203 1.00 90.94 100 ASN A N 1
ATOM 743 C CA . ASN A 1 100 ? 0.724 8.896 -21.246 1.00 90.94 100 ASN A CA 1
ATOM 744 C C . ASN A 1 100 ? 2.028 8.105 -21.504 1.00 90.94 100 ASN A C 1
ATOM 746 O O . ASN A 1 100 ? 2.141 7.445 -22.535 1.00 90.94 100 ASN A O 1
ATOM 750 N N . ASP A 1 101 ? 2.980 8.102 -20.570 1.00 90.12 101 ASP A N 1
ATOM 751 C CA . ASP A 1 101 ? 4.223 7.319 -20.650 1.00 90.12 101 ASP A CA 1
ATOM 752 C C . ASP A 1 101 ? 4.064 5.947 -19.970 1.00 90.12 101 ASP A C 1
ATOM 754 O O . ASP A 1 101 ? 4.678 5.658 -18.946 1.00 90.12 101 ASP A O 1
ATOM 758 N N . ILE A 1 102 ? 3.162 5.122 -20.508 1.00 91.06 102 ILE A N 1
ATOM 759 C CA . ILE A 1 102 ? 2.804 3.813 -19.937 1.00 91.06 102 ILE A CA 1
ATOM 760 C C . ILE A 1 102 ? 3.724 2.734 -20.505 1.00 91.06 102 ILE A C 1
ATOM 762 O O . ILE A 1 102 ? 3.785 2.553 -21.725 1.00 91.06 102 ILE A O 1
ATOM 766 N N . GLN A 1 103 ? 4.377 1.968 -19.633 1.00 90.44 103 GLN A N 1
ATOM 767 C CA . GLN A 1 103 ? 5.195 0.827 -20.042 1.00 90.44 103 GLN A CA 1
ATOM 768 C C . GLN A 1 103 ? 4.327 -0.392 -20.384 1.00 90.44 103 GLN A C 1
ATOM 770 O O . GLN A 1 103 ? 3.236 -0.580 -19.848 1.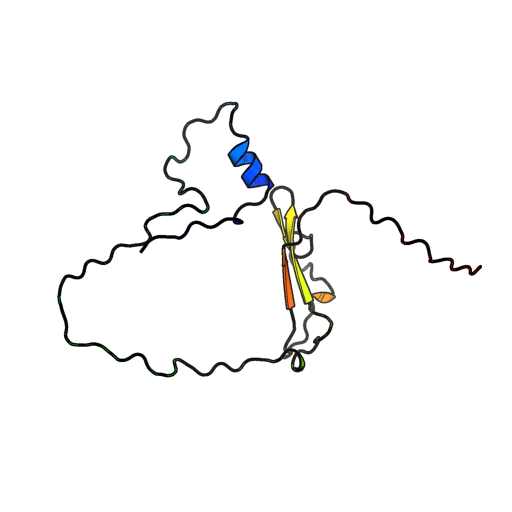00 90.44 103 GLN A O 1
ATOM 775 N N . ASP A 1 104 ? 4.819 -1.285 -21.242 1.00 91.50 104 ASP A N 1
ATOM 776 C CA . ASP A 1 104 ? 4.038 -2.457 -21.665 1.00 91.50 104 ASP A CA 1
ATOM 777 C C . ASP A 1 104 ? 3.657 -3.380 -20.502 1.00 91.50 104 ASP A C 1
ATOM 779 O O . ASP A 1 104 ? 2.555 -3.927 -20.478 1.00 91.50 104 ASP A O 1
ATOM 783 N N . PHE A 1 105 ? 4.533 -3.511 -19.503 1.00 89.81 105 PHE A N 1
ATOM 784 C CA . PHE A 1 105 ? 4.263 -4.310 -18.306 1.00 89.81 105 PHE A CA 1
ATOM 785 C C . PHE A 1 105 ? 3.252 -3.655 -17.346 1.00 89.81 105 PHE A C 1
ATOM 787 O O . PHE A 1 105 ? 2.749 -4.328 -16.450 1.00 89.81 105 PHE A O 1
ATOM 794 N N . GLU A 1 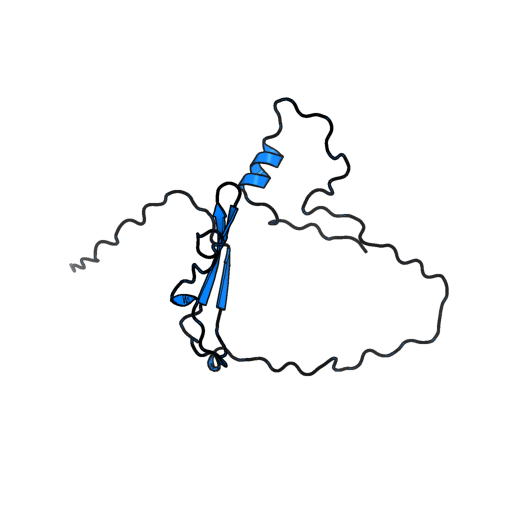106 ? 2.928 -2.373 -17.538 1.00 90.31 106 GLU A N 1
ATOM 795 C CA . GLU A 1 106 ? 1.917 -1.635 -16.765 1.00 90.31 106 GLU A CA 1
ATOM 796 C C . GLU A 1 106 ? 0.517 -1.760 -17.388 1.00 90.31 106 GLU A C 1
ATOM 798 O O . GLU A 1 106 ? -0.482 -1.341 -16.799 1.00 90.31 106 GLU A O 1
ATOM 803 N N . ARG A 1 107 ? 0.404 -2.368 -18.577 1.00 93.19 107 ARG A N 1
ATOM 804 C CA . ARG A 1 107 ? -0.881 -2.605 -19.242 1.00 93.19 107 ARG A CA 1
ATOM 805 C C . ARG A 1 107 ? -1.568 -3.831 -18.650 1.00 93.19 107 ARG A C 1
ATOM 807 O O . ARG A 1 107 ? -1.245 -4.972 -18.974 1.00 93.19 107 ARG A O 1
ATOM 814 N N . ILE A 1 108 ? -2.575 -3.585 -17.821 1.00 94.56 108 ILE A N 1
ATOM 815 C CA . ILE A 1 108 ? -3.352 -4.633 -17.156 1.00 94.56 108 ILE A CA 1
ATOM 816 C C . ILE A 1 108 ? -4.665 -4.900 -17.893 1.00 94.56 108 ILE A C 1
ATOM 818 O O . ILE A 1 108 ? -5.396 -3.979 -18.257 1.00 94.56 108 ILE A O 1
ATOM 822 N N . LYS A 1 109 ? -4.993 -6.182 -18.090 1.00 94.19 109 LYS A N 1
ATOM 823 C CA . LYS A 1 109 ? -6.282 -6.592 -18.662 1.00 94.19 109 LYS A CA 1
ATOM 824 C C . LYS A 1 109 ? -7.421 -6.252 -17.700 1.00 94.19 109 LYS A C 1
ATOM 826 O O . LYS A 1 109 ? -7.352 -6.566 -16.512 1.00 94.19 109 LYS A O 1
ATOM 831 N N . LEU A 1 110 ? -8.496 -5.676 -18.229 1.00 96.31 110 LEU A N 1
ATOM 832 C CA . LEU A 1 110 ? -9.706 -5.394 -17.457 1.00 96.31 110 LEU A CA 1
ATOM 833 C C . LEU A 1 110 ? -10.270 -6.680 -16.822 1.00 96.31 110 LEU A C 1
ATOM 835 O O . LEU A 1 110 ? -10.184 -7.751 -17.420 1.00 96.31 110 LEU A O 1
ATOM 839 N N . ASN A 1 111 ? -10.873 -6.555 -15.635 1.00 96.00 111 ASN A N 1
ATOM 840 C CA . ASN A 1 111 ? -11.521 -7.652 -14.902 1.00 96.00 111 ASN A CA 1
ATOM 841 C C . ASN A 1 111 ? -10.589 -8.831 -14.586 1.00 96.00 111 ASN A C 1
ATOM 843 O O . ASN A 1 111 ? -10.997 -9.990 -14.631 1.00 96.00 111 ASN A O 1
ATOM 847 N N . THR A 1 112 ? -9.332 -8.539 -14.259 1.00 96.25 112 THR A N 1
ATOM 848 C CA . THR A 1 112 ? -8.374 -9.548 -13.806 1.00 96.25 112 THR A CA 1
ATOM 849 C C . THR A 1 112 ? -7.853 -9.212 -12.417 1.00 96.25 112 THR A C 1
ATOM 851 O O . THR A 1 112 ? -7.712 -8.046 -12.055 1.00 96.25 112 THR A O 1
ATOM 854 N N . ILE A 1 113 ? -7.548 -10.249 -11.642 1.00 96.94 113 ILE A N 1
ATOM 855 C CA . ILE A 1 113 ? -6.796 -10.116 -10.397 1.00 96.94 113 ILE A CA 1
ATOM 856 C C . ILE A 1 113 ? -5.315 -10.164 -10.778 1.00 96.94 113 ILE A C 1
ATOM 858 O O . ILE A 1 113 ? -4.903 -11.066 -11.504 1.00 96.94 113 ILE A O 1
ATOM 862 N N . GLN A 1 114 ? -4.516 -9.208 -10.311 1.00 96.81 114 GLN A N 1
ATOM 863 C CA . GLN A 1 114 ? -3.079 -9.161 -10.581 1.00 96.81 114 GLN A CA 1
ATOM 864 C C . GLN A 1 114 ? -2.287 -9.259 -9.286 1.00 96.81 114 GLN A C 1
ATOM 866 O O . GLN A 1 114 ? -2.635 -8.635 -8.285 1.00 96.81 114 GLN A O 1
ATOM 871 N N . LEU A 1 115 ? -1.192 -10.004 -9.333 1.00 97.00 115 LEU A N 1
ATOM 872 C CA . LEU A 1 115 ? -0.136 -9.950 -8.342 1.00 97.00 115 LEU A CA 1
ATOM 873 C C . LEU A 1 115 ? 0.769 -8.754 -8.658 1.00 97.00 115 LEU A C 1
ATOM 875 O O . LEU A 1 115 ? 1.295 -8.647 -9.767 1.00 97.00 115 LEU A O 1
ATOM 879 N N . MET A 1 116 ? 0.946 -7.860 -7.690 1.00 96.75 116 MET A N 1
ATOM 880 C CA . MET A 1 116 ? 1.850 -6.713 -7.782 1.00 96.75 116 MET A CA 1
ATOM 881 C C . MET A 1 116 ? 2.903 -6.817 -6.686 1.00 96.75 116 MET A C 1
ATOM 883 O O . MET A 1 116 ? 2.585 -7.179 -5.553 1.00 96.75 116 MET A O 1
ATOM 887 N N . GLU A 1 117 ? 4.143 -6.484 -7.020 1.00 95.44 117 GLU A N 1
ATOM 888 C CA . GLU A 1 117 ? 5.253 -6.446 -6.074 1.00 95.44 117 GLU A CA 1
ATOM 889 C C . GLU A 1 117 ? 5.697 -4.997 -5.886 1.00 95.44 117 GLU A C 1
ATOM 891 O O . GLU A 1 117 ? 6.247 -4.386 -6.799 1.00 95.44 117 GLU A O 1
ATOM 896 N N . ILE A 1 118 ? 5.442 -4.438 -4.702 1.00 95.19 118 ILE A N 1
ATOM 897 C CA . ILE A 1 118 ? 5.862 -3.082 -4.337 1.00 95.19 118 ILE A CA 1
ATOM 898 C C . ILE A 1 118 ? 7.106 -3.197 -3.465 1.00 95.19 118 ILE A C 1
ATOM 900 O O . ILE A 1 118 ? 7.059 -3.810 -2.398 1.00 95.19 118 ILE A O 1
ATOM 904 N N . PHE A 1 119 ? 8.209 -2.591 -3.895 1.00 91.69 119 PHE A N 1
ATOM 905 C CA . PHE A 1 119 ? 9.478 -2.650 -3.174 1.00 91.69 119 PHE A CA 1
ATOM 906 C C . PHE A 1 119 ? 10.223 -1.321 -3.247 1.00 91.69 119 PHE A C 1
ATOM 908 O O . PHE A 1 119 ? 10.074 -0.551 -4.193 1.00 91.69 119 PHE A O 1
ATOM 915 N N . HIS A 1 120 ? 11.052 -1.046 -2.243 1.00 89.19 120 HIS A N 1
ATOM 916 C CA . HIS A 1 120 ? 11.954 0.097 -2.283 1.00 89.19 120 HIS A CA 1
ATOM 917 C C . HIS A 1 120 ? 13.215 -0.292 -3.063 1.00 89.19 120 HIS A C 1
ATOM 919 O O . HIS A 1 120 ? 14.054 -1.058 -2.586 1.00 89.19 120 HIS A O 1
ATOM 925 N N . ALA A 1 121 ? 13.336 0.213 -4.287 1.00 84.56 121 ALA A N 1
ATOM 926 C CA . ALA A 1 121 ? 14.504 0.023 -5.127 1.00 84.56 121 ALA A CA 1
ATOM 927 C C . ALA A 1 121 ? 15.615 0.940 -4.604 1.00 84.56 121 ALA A C 1
ATOM 929 O O . ALA A 1 121 ? 15.671 2.122 -4.946 1.00 84.56 121 ALA A O 1
ATOM 930 N N . HIS A 1 122 ? 16.469 0.409 -3.722 1.00 68.19 122 HIS A N 1
ATOM 931 C CA . HIS A 1 122 ? 17.590 1.155 -3.156 1.00 68.19 122 HIS A CA 1
ATOM 932 C C . HIS A 1 122 ? 18.380 1.850 -4.274 1.00 68.19 122 HIS A C 1
ATOM 934 O O . HIS A 1 122 ? 18.982 1.187 -5.118 1.00 68.19 122 HIS A O 1
ATOM 940 N N . GLY A 1 123 ? 18.384 3.186 -4.265 1.00 52.91 123 GLY A N 1
ATOM 941 C CA . GLY A 1 123 ? 19.217 4.007 -5.140 1.00 52.91 123 GLY A CA 1
ATOM 942 C C . GLY A 1 123 ? 20.693 3.767 -4.829 1.00 52.91 123 GLY A C 1
ATOM 943 O O . GLY A 1 123 ? 21.285 4.447 -3.994 1.00 52.91 123 GLY A O 1
ATOM 944 N N . GLY A 1 124 ? 21.272 2.742 -5.449 1.00 39.84 124 GLY A N 1
ATOM 945 C CA . GLY A 1 124 ? 22.679 2.386 -5.349 1.00 39.84 124 GLY A CA 1
ATOM 946 C C . GLY A 1 124 ? 23.412 2.844 -6.599 1.00 39.84 124 GLY A C 1
ATOM 947 O O . GLY A 1 124 ? 23.185 2.315 -7.683 1.00 39.84 124 GLY A O 1
ATOM 948 N N . GLY A 1 125 ? 24.291 3.834 -6.446 1.00 38.47 125 GLY A N 1
ATOM 949 C CA . GLY A 1 125 ? 25.243 4.203 -7.485 1.00 38.47 125 GLY A CA 1
ATOM 950 C C . GLY A 1 125 ? 26.092 3.008 -7.927 1.00 38.47 125 GLY A C 1
ATOM 951 O O . GLY A 1 125 ? 26.442 2.159 -7.114 1.00 38.47 125 GLY A O 1
ATOM 952 N N . GLY A 1 126 ? 26.399 2.985 -9.226 1.00 39.03 126 GLY A N 1
ATOM 953 C CA . GLY A 1 126 ? 27.465 2.228 -9.888 1.00 39.03 126 GLY A CA 1
ATOM 954 C C . GLY A 1 126 ? 27.980 0.968 -9.188 1.00 39.03 126 GLY A C 1
ATOM 955 O O . GLY A 1 126 ? 28.930 1.026 -8.415 1.00 39.03 126 GLY A O 1
ATOM 956 N N . GLY A 1 127 ? 27.442 -0.187 -9.571 1.00 30.92 127 GLY A N 1
ATOM 957 C CA . GLY A 1 127 ? 28.044 -1.489 -9.308 1.00 30.92 127 GLY A CA 1
ATOM 958 C C . GLY A 1 127 ? 28.009 -2.315 -10.584 1.00 30.92 127 GLY A C 1
ATOM 959 O O . GLY A 1 127 ? 26.957 -2.813 -10.965 1.00 30.92 127 GLY A O 1
ATOM 960 N N . HIS A 1 128 ? 29.153 -2.420 -11.260 1.00 37.31 128 HIS A N 1
ATOM 961 C CA . HIS A 1 128 ? 29.364 -3.321 -12.389 1.00 37.31 128 HIS A CA 1
ATOM 962 C C . HIS A 1 128 ? 28.987 -4.753 -11.985 1.00 37.31 128 HIS A C 1
ATOM 964 O O . HIS A 1 128 ? 29.726 -5.406 -11.246 1.00 37.31 128 HIS A O 1
ATOM 970 N N . GLY A 1 129 ? 27.864 -5.257 -12.496 1.00 31.67 129 GLY A N 1
ATOM 971 C CA . GLY A 1 129 ? 27.620 -6.690 -12.562 1.00 31.67 129 GLY A CA 1
ATOM 972 C C . GLY A 1 129 ? 28.590 -7.276 -13.577 1.00 31.67 129 GLY A C 1
ATOM 973 O O . GLY A 1 129 ? 28.324 -7.241 -14.775 1.00 31.67 129 GLY A O 1
ATOM 974 N N . LYS A 1 130 ? 29.747 -7.747 -13.098 1.00 35.62 130 LYS A N 1
ATOM 975 C CA . LYS A 1 130 ? 30.625 -8.611 -13.881 1.00 35.62 130 LYS A CA 1
ATOM 976 C C . LYS A 1 130 ? 29.811 -9.812 -14.353 1.00 35.62 130 LYS A C 1
ATOM 978 O O . LYS A 1 130 ? 29.307 -10.594 -13.551 1.00 35.62 130 LYS A O 1
ATOM 983 N N . GLU A 1 131 ? 29.699 -9.874 -15.668 1.00 33.22 131 GLU A N 1
ATOM 984 C CA . GLU A 1 131 ? 29.567 -11.052 -16.508 1.00 33.22 131 GLU A CA 1
ATOM 985 C C . GLU A 1 131 ? 30.017 -12.336 -15.792 1.00 33.22 131 GLU A C 1
ATOM 987 O O . GLU A 1 131 ? 31.170 -12.484 -15.377 1.00 33.22 131 GLU A O 1
ATOM 992 N N . SER A 1 132 ? 29.072 -13.256 -15.611 1.00 37.81 132 SER A N 1
ATOM 993 C CA . SER A 1 132 ? 29.352 -14.623 -15.194 1.00 37.81 132 SER A CA 1
ATOM 994 C C . SER A 1 132 ? 29.960 -15.363 -16.384 1.00 37.81 132 SER A C 1
ATOM 996 O O . SER A 1 132 ? 29.260 -15.754 -17.313 1.00 37.81 132 SER A O 1
ATOM 998 N N . ALA A 1 133 ? 31.281 -15.534 -16.365 1.00 33.91 133 ALA A N 1
ATOM 999 C CA . ALA A 1 133 ? 31.972 -16.463 -17.252 1.00 33.91 133 ALA A CA 1
ATOM 1000 C C . ALA A 1 133 ? 31.782 -17.915 -16.750 1.00 33.91 133 ALA A C 1
ATOM 1002 O O . ALA A 1 133 ? 31.623 -18.130 -15.543 1.00 33.91 133 ALA A O 1
ATOM 1003 N N . PRO A 1 134 ? 31.749 -18.905 -17.659 1.00 36.81 134 PRO A N 1
ATOM 1004 C CA . PRO A 1 134 ? 31.146 -20.212 -17.423 1.00 36.81 134 PRO A CA 1
ATOM 1005 C C . PRO A 1 134 ? 32.025 -21.141 -16.583 1.00 36.81 134 PRO A C 1
ATOM 1007 O O . PRO A 1 134 ? 33.252 -21.078 -16.613 1.00 36.81 134 PRO A O 1
ATOM 1010 N N . ALA A 1 135 ? 31.366 -22.052 -15.867 1.00 39.12 135 ALA A N 1
ATOM 1011 C CA . ALA A 1 135 ? 32.001 -23.160 -15.174 1.00 39.12 135 ALA A CA 1
ATOM 1012 C C . ALA A 1 135 ? 32.673 -24.110 -16.180 1.00 39.12 135 ALA A C 1
ATOM 1014 O O . ALA A 1 135 ? 31.999 -24.861 -16.884 1.00 39.12 135 ALA A O 1
ATOM 1015 N N . THR A 1 136 ? 34.002 -24.102 -16.222 1.00 35.69 136 THR A N 1
ATOM 1016 C CA . THR A 1 136 ? 34.790 -25.222 -16.738 1.00 35.69 136 THR A CA 1
ATOM 1017 C C . THR A 1 136 ? 35.017 -26.193 -15.589 1.00 35.69 136 THR A C 1
ATOM 1019 O O . THR A 1 136 ? 35.762 -25.901 -14.652 1.00 35.69 136 THR A O 1
ATOM 1022 N N . GLY A 1 137 ? 34.324 -27.327 -15.636 1.00 39.06 137 GLY A N 1
ATOM 1023 C CA . GLY A 1 137 ? 34.736 -28.501 -14.884 1.00 39.06 137 GLY A CA 1
ATOM 1024 C C . GLY A 1 137 ? 36.013 -29.067 -15.487 1.00 39.06 137 GLY A C 1
ATOM 1025 O O . GLY A 1 137 ? 36.196 -28.979 -16.694 1.00 39.06 137 GLY A O 1
ATOM 1026 N N . GLU A 1 138 ? 36.850 -29.677 -14.657 1.00 33.66 138 GLU A N 1
ATOM 1027 C CA . GLU A 1 138 ? 37.670 -30.806 -15.076 1.00 33.66 138 GLU A CA 1
ATOM 1028 C C . GLU A 1 138 ? 38.087 -31.635 -13.859 1.00 33.66 138 GLU A C 1
ATOM 1030 O O . GLU A 1 138 ? 38.471 -31.122 -12.809 1.00 33.66 138 GLU A O 1
ATOM 1035 N N . HIS A 1 139 ? 37.908 -32.942 -14.030 1.00 35.94 139 HIS A N 1
ATOM 1036 C CA . HIS A 1 139 ? 38.350 -34.013 -13.158 1.00 35.94 139 HIS A CA 1
ATOM 1037 C C . HIS A 1 139 ? 39.872 -34.153 -13.212 1.00 35.94 139 HIS A C 1
ATOM 1039 O O . HIS A 1 139 ? 40.438 -34.159 -14.305 1.00 35.94 139 HIS A O 1
ATOM 1045 N N . SER A 1 140 ? 40.492 -34.410 -12.059 1.00 38.22 140 SER A N 1
ATOM 1046 C CA . SER A 1 140 ? 41.454 -35.504 -11.825 1.00 38.22 140 SER A CA 1
ATOM 1047 C C . SER A 1 140 ? 41.710 -35.644 -10.330 1.00 38.22 140 SER A C 1
ATOM 1049 O O . SER A 1 140 ? 41.996 -34.610 -9.690 1.00 38.22 140 SER A O 1
#

pLDDT: mean 75.98, std 21.86, range [30.92, 97.0]

Secondary structure (DSSP, 8-state):
-BPPP----S-HHHHHHHHH--SS----S-TT-PPTT---B----------S--PPPPS-S----PPPGGGSS-TTSPEEEEEEEETTEEEETTB---TT---GGG-PPTT----EEEEE--------------------

Foldseek 3Di:
DKDAQDDDPDDPVVVCCVVVPPDDDDPDPDPPDPPVRDIDDPDDDDDPDDDPDDDDDDPDDDDDDDDDLVQAPCSPHALEFEWEDDDVAIDTVNHGDDPPPDDPSNDDDPPGHGHHHYDHPYPDPDDDPPDDDDDDDDDD